Protein AF-A0A3M5NJN9-F1 (afdb_monomer_lite)

Secondary structure (DSSP, 8-state):
------------------------------------------PPPPHHHHHHHHHTTS-HHHHHHHHHHHHEEEETTEEEE-TTEEEETTEEEE-SSHHHHHHHHHHHHHHH-GGGEEETTTTEEHHHHGGGG--S-GGGGGSHHHHHHHHHHHHHHHHHT---HHHHHHHHT-

Structure (mmCIF, N/CA/C/O backbone):
data_AF-A0A3M5NJN9-F1
#
_entry.id   AF-A0A3M5NJN9-F1
#
loop_
_atom_site.group_PDB
_atom_site.id
_atom_site.type_symbol
_atom_site.label_atom_id
_atom_site.label_alt_id
_atom_site.label_comp_id
_atom_site.label_asym_id
_atom_site.label_entity_id
_atom_site.label_seq_id
_atom_site.pdbx_PDB_ins_code
_atom_site.Cartn_x
_atom_site.Cartn_y
_atom_site.Cartn_z
_atom_site.occupancy
_atom_site.B_iso_or_equiv
_atom_site.auth_seq_id
_atom_site.auth_comp_id
_atom_site.auth_asym_id
_atom_site.auth_atom_id
_atom_site.pdbx_PDB_model_num
ATOM 1 N N . MET A 1 1 ? 0.076 -75.836 4.520 1.00 39.12 1 MET A N 1
ATOM 2 C CA . MET A 1 1 ? -0.093 -77.169 3.903 1.00 39.12 1 MET A CA 1
ATOM 3 C C . MET A 1 1 ? -0.286 -76.941 2.417 1.00 39.12 1 MET A C 1
ATOM 5 O O . MET A 1 1 ? -0.938 -75.972 2.057 1.00 39.12 1 MET A O 1
ATOM 9 N N . ALA A 1 2 ? 0.425 -77.694 1.594 1.00 29.94 2 ALA A N 1
ATOM 10 C CA . ALA A 1 2 ? 0.908 -77.255 0.297 1.00 29.94 2 ALA A CA 1
ATOM 11 C C . ALA A 1 2 ? 0.324 -78.093 -0.863 1.00 29.94 2 ALA A C 1
ATOM 13 O O . ALA A 1 2 ? 0.161 -79.295 -0.680 1.00 29.94 2 ALA A O 1
ATOM 14 N N . TRP A 1 3 ? 0.142 -77.437 -2.026 1.00 26.67 3 TRP A N 1
ATOM 15 C CA . TRP A 1 3 ? 0.092 -77.962 -3.416 1.00 26.67 3 TRP A CA 1
ATOM 16 C C . TRP A 1 3 ? -1.141 -78.779 -3.891 1.00 26.67 3 TRP A C 1
ATOM 18 O O . TRP A 1 3 ? -1.841 -79.332 -3.048 1.00 26.67 3 TRP A O 1
ATOM 28 N N . PRO A 1 4 ? -1.369 -78.963 -5.224 1.00 50.34 4 PRO A N 1
ATOM 29 C CA . PRO A 1 4 ? -0.717 -78.341 -6.400 1.00 50.34 4 PRO A CA 1
ATOM 30 C C . PRO A 1 4 ? -1.642 -77.852 -7.549 1.00 50.34 4 PRO A C 1
ATOM 32 O O . PRO A 1 4 ? -2.777 -78.282 -7.729 1.00 50.34 4 PRO A O 1
ATOM 35 N N . GLU A 1 5 ? -1.031 -77.006 -8.384 1.00 44.34 5 GLU A N 1
ATOM 36 C CA . GLU A 1 5 ? -1.286 -76.742 -9.810 1.00 44.34 5 GLU A CA 1
ATOM 37 C C . GLU A 1 5 ? -1.243 -78.008 -10.691 1.00 44.34 5 GLU A C 1
ATOM 39 O O . GLU A 1 5 ? -0.413 -78.876 -10.429 1.00 44.34 5 GLU A O 1
ATOM 44 N N . LEU A 1 6 ? -2.004 -78.052 -11.801 1.00 38.09 6 LEU A N 1
ATOM 45 C CA . LEU A 1 6 ? -1.500 -78.471 -13.129 1.00 38.09 6 LEU A CA 1
ATOM 46 C C . LEU A 1 6 ? -2.581 -78.442 -14.228 1.00 38.09 6 LEU A C 1
ATOM 48 O O . LEU A 1 6 ? -3.541 -79.202 -14.20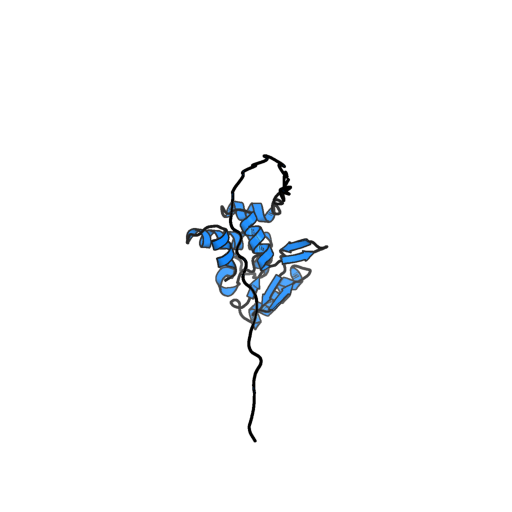7 1.00 38.09 6 LEU A O 1
ATOM 52 N N . GLY A 1 7 ? -2.290 -77.671 -15.279 1.00 34.03 7 GLY A N 1
ATOM 53 C CA . GLY A 1 7 ? -2.204 -78.239 -16.626 1.00 34.03 7 GLY A CA 1
ATOM 54 C C . GLY A 1 7 ? -3.426 -78.125 -17.536 1.00 34.03 7 GLY A C 1
ATOM 55 O O . GLY A 1 7 ? -4.264 -79.017 -17.584 1.00 34.03 7 GLY A O 1
ATOM 56 N N . TRP A 1 8 ? -3.395 -77.147 -18.443 1.00 33.28 8 TRP A N 1
ATOM 57 C CA . TRP A 1 8 ? -3.863 -77.380 -19.810 1.00 33.28 8 TRP A CA 1
ATOM 58 C C . TRP A 1 8 ? -2.858 -76.810 -20.818 1.00 33.28 8 TRP A C 1
ATOM 60 O O . TRP A 1 8 ? -2.314 -75.718 -20.653 1.00 33.28 8 TRP A O 1
ATOM 70 N N . ARG A 1 9 ? -2.561 -77.608 -21.849 1.00 35.97 9 ARG A N 1
ATOM 71 C CA . ARG A 1 9 ? -1.647 -77.308 -22.955 1.00 35.97 9 ARG A CA 1
ATOM 72 C C . ARG A 1 9 ? -2.408 -77.417 -24.285 1.00 35.97 9 ARG A C 1
ATOM 74 O O . ARG A 1 9 ? -2.978 -78.459 -24.564 1.00 35.97 9 ARG A O 1
ATOM 81 N N . VAL A 1 10 ? -2.281 -76.347 -25.081 1.00 38.16 10 VAL A N 1
ATOM 82 C CA . VAL A 1 10 ? -2.080 -76.256 -26.551 1.00 38.16 10 VAL A CA 1
ATOM 83 C C . VAL A 1 10 ? -3.176 -76.792 -27.503 1.00 38.16 10 VAL A C 1
ATOM 85 O O . VAL A 1 10 ? -3.452 -77.982 -27.543 1.00 38.16 10 VAL A O 1
ATOM 88 N N . THR A 1 11 ? -3.688 -75.942 -28.415 1.00 38.50 11 THR A N 1
ATOM 89 C CA . THR A 1 11 ? -3.360 -75.950 -29.873 1.00 38.50 11 THR A CA 1
ATOM 90 C C . THR A 1 11 ? -4.276 -75.061 -30.737 1.00 38.50 11 THR A C 1
ATOM 92 O O . THR A 1 11 ? -5.494 -75.104 -30.631 1.00 38.50 11 THR A O 1
ATOM 95 N N . GLY A 1 12 ? -3.649 -74.361 -31.697 1.00 34.50 12 GLY A N 1
ATOM 96 C CA . GLY A 1 12 ? -4.249 -73.876 -32.954 1.00 34.50 12 GLY A CA 1
ATOM 97 C C . GLY A 1 12 ? -4.647 -72.393 -32.953 1.00 34.50 12 GLY A C 1
ATOM 98 O O . GLY A 1 12 ? -5.306 -71.939 -32.037 1.00 34.50 12 GLY A O 1
ATOM 99 N N . ARG A 1 13 ? -4.332 -71.564 -33.952 1.00 39.28 13 ARG A N 1
ATOM 100 C CA . ARG A 1 13 ? -3.633 -71.761 -35.227 1.00 39.28 13 ARG A CA 1
ATOM 101 C C . ARG A 1 13 ? -3.221 -70.376 -35.757 1.00 39.28 13 ARG A C 1
ATOM 103 O O . ARG A 1 13 ? -3.891 -69.381 -35.512 1.00 39.28 13 ARG A O 1
ATOM 110 N N . CYS A 1 14 ? -2.103 -70.361 -36.469 1.00 40.28 14 CYS A N 1
ATOM 111 C CA . CYS A 1 14 ? -1.490 -69.237 -37.170 1.00 40.28 14 CYS A CA 1
ATOM 112 C C . CYS A 1 14 ? -2.259 -68.897 -38.463 1.00 40.28 14 CYS A C 1
ATOM 114 O O . CYS A 1 14 ? -2.633 -69.825 -39.177 1.00 40.28 14 CYS A O 1
ATOM 116 N N . ALA A 1 15 ? -2.404 -67.613 -38.808 1.00 42.22 15 ALA A N 1
ATOM 117 C CA . ALA A 1 15 ? -2.473 -67.161 -40.202 1.00 42.22 15 ALA A CA 1
ATOM 118 C C . ALA A 1 15 ? -2.066 -65.681 -40.307 1.00 42.22 15 ALA A C 1
ATOM 120 O O . ALA A 1 15 ? -2.767 -64.789 -39.837 1.00 42.22 15 ALA A O 1
ATOM 121 N N . ARG A 1 16 ? -0.898 -65.454 -40.915 1.00 47.44 16 ARG A N 1
ATOM 122 C CA . ARG A 1 16 ? -0.433 -64.160 -41.423 1.00 47.44 16 ARG A CA 1
ATOM 123 C C . ARG A 1 16 ? -1.071 -63.920 -42.788 1.00 47.44 16 ARG A C 1
ATOM 125 O O . ARG A 1 16 ? -1.190 -64.859 -43.570 1.00 47.44 16 ARG A O 1
ATOM 132 N N . GLY A 1 17 ? -1.381 -62.665 -43.079 1.00 37.38 17 GLY A N 1
ATOM 133 C CA . GLY A 1 17 ? -1.692 -62.182 -44.417 1.00 37.38 17 GLY A CA 1
ATOM 134 C C . GLY A 1 17 ? -1.241 -60.732 -44.537 1.00 37.38 17 GLY A C 1
ATOM 135 O O . GLY A 1 17 ? -1.975 -59.825 -44.169 1.00 37.38 17 GLY A O 1
ATOM 136 N N . GLU A 1 18 ? -0.010 -60.532 -44.997 1.00 46.59 18 GLU A N 1
ATOM 137 C CA . GLU A 1 18 ? 0.426 -59.290 -45.643 1.00 46.59 18 GLU A CA 1
ATOM 138 C C . GLU A 1 18 ? -0.032 -59.349 -47.109 1.00 46.59 18 GLU A C 1
ATOM 140 O O . GLU A 1 18 ? -0.071 -60.448 -47.647 1.00 46.59 18 GLU A O 1
ATOM 145 N N . TRP A 1 19 ? -0.424 -58.223 -47.718 1.00 43.44 19 TRP A N 1
ATOM 146 C CA . TRP A 1 19 ? 0.017 -57.721 -49.037 1.00 43.44 19 TRP A CA 1
ATOM 147 C C . TRP A 1 19 ? -0.797 -56.475 -49.448 1.00 43.44 19 TRP A C 1
ATOM 149 O O . TRP A 1 19 ? -2.022 -56.458 -49.381 1.00 43.44 19 TRP A O 1
ATOM 159 N N . ALA A 1 20 ? -0.048 -55.506 -49.982 1.00 37.41 20 ALA A N 1
ATOM 160 C CA . ALA A 1 20 ? -0.414 -54.447 -50.929 1.00 37.41 20 ALA A CA 1
ATOM 161 C C . ALA A 1 20 ? -1.031 -53.126 -50.416 1.00 37.41 20 ALA A C 1
ATOM 163 O O . ALA A 1 20 ? -2.214 -52.993 -50.120 1.00 37.41 20 ALA A O 1
ATOM 164 N N . MET A 1 21 ? -0.169 -52.104 -50.461 1.00 51.28 21 MET A N 1
ATOM 165 C CA . MET A 1 21 ? -0.487 -50.681 -50.544 1.00 51.28 21 MET A CA 1
ATOM 166 C C . MET A 1 21 ? -1.361 -50.364 -51.768 1.00 51.28 21 MET A C 1
ATOM 168 O O . MET A 1 21 ? -1.042 -50.789 -52.877 1.00 51.28 21 MET A O 1
ATOM 172 N N . ALA A 1 22 ? -2.358 -49.497 -51.593 1.00 46.94 22 ALA A N 1
ATOM 173 C CA . ALA A 1 22 ? -2.825 -48.598 -52.643 1.00 46.94 22 ALA A CA 1
ATOM 174 C C . ALA A 1 22 ? -3.264 -47.276 -52.003 1.00 46.94 22 ALA A C 1
ATOM 176 O O . ALA A 1 22 ? -4.083 -47.241 -51.087 1.00 46.94 22 ALA A O 1
ATOM 177 N N . ALA A 1 23 ? -2.643 -46.195 -52.459 1.00 50.75 23 ALA A N 1
ATOM 178 C CA . ALA A 1 23 ? -2.887 -44.840 -52.015 1.00 50.75 23 ALA A CA 1
ATOM 179 C C . ALA A 1 23 ? -4.249 -44.323 -52.497 1.00 50.75 23 ALA A C 1
ATOM 181 O O . ALA A 1 23 ? -4.607 -44.489 -53.660 1.00 50.75 23 ALA A O 1
ATOM 182 N N . SER A 1 24 ? -4.925 -43.564 -51.642 1.00 53.31 24 SER A N 1
ATOM 183 C CA . SER A 1 24 ? -5.806 -42.485 -52.084 1.00 53.31 24 SER A CA 1
ATOM 184 C C . SER A 1 24 ? -5.822 -41.400 -51.015 1.00 53.31 24 SER A C 1
ATOM 186 O O . SER A 1 24 ? -6.583 -41.441 -50.052 1.00 53.31 24 SER A O 1
ATOM 188 N N . VAL A 1 25 ? -4.919 -40.435 -51.188 1.00 55.06 25 VAL A N 1
ATOM 189 C CA . VAL A 1 25 ? -5.014 -39.114 -50.572 1.00 55.06 25 VAL A CA 1
ATOM 190 C C . VAL A 1 25 ? -6.233 -38.433 -51.191 1.00 55.06 25 VAL A C 1
ATOM 192 O O . VAL A 1 25 ? -6.183 -38.021 -52.347 1.00 55.06 25 VAL A O 1
ATOM 195 N N . THR A 1 26 ? -7.327 -38.304 -50.444 1.00 55.38 26 THR A N 1
ATOM 196 C CA . THR A 1 26 ? -8.377 -37.331 -50.766 1.00 55.38 26 THR A CA 1
ATOM 197 C C . THR A 1 26 ? -8.202 -36.119 -49.871 1.00 55.38 26 THR A C 1
ATOM 199 O O . THR A 1 26 ? -8.323 -36.186 -48.649 1.00 55.38 26 THR A O 1
ATOM 202 N N . TRP A 1 27 ? -7.854 -35.021 -50.525 1.00 55.12 27 TRP A N 1
ATOM 203 C CA . TRP A 1 27 ? -7.659 -33.703 -49.961 1.00 55.12 27 TRP A CA 1
ATOM 204 C C . TRP A 1 27 ? -8.929 -33.149 -49.301 1.00 55.12 27 TRP A C 1
ATOM 206 O O . TRP A 1 27 ? -10.026 -33.265 -49.836 1.00 55.12 27 TRP A O 1
ATOM 216 N N . ALA A 1 28 ? -8.703 -32.425 -48.205 1.00 51.44 28 ALA A N 1
ATOM 217 C CA . ALA A 1 28 ? -9.409 -31.194 -47.860 1.00 51.44 28 ALA A CA 1
ATOM 218 C C . ALA A 1 28 ? -10.908 -31.287 -47.516 1.00 51.44 28 ALA A C 1
ATOM 220 O O . ALA A 1 28 ? -11.753 -30.656 -48.142 1.00 51.44 28 ALA A O 1
ATOM 221 N N . GLY A 1 29 ? -11.215 -31.925 -46.388 1.00 46.94 29 GLY A N 1
ATOM 222 C CA . GLY A 1 29 ? -12.252 -31.407 -45.496 1.00 46.94 29 GLY A CA 1
ATOM 223 C C . GLY A 1 29 ? -11.602 -30.436 -44.517 1.00 46.94 29 GLY A C 1
ATOM 224 O O . GLY A 1 29 ? -11.229 -30.835 -43.419 1.00 46.94 29 GLY A O 1
ATOM 225 N N . LEU A 1 30 ? -11.379 -29.193 -44.948 1.00 57.00 30 LEU A N 1
ATOM 226 C CA . LEU A 1 30 ? -10.861 -28.102 -44.125 1.00 57.00 30 LEU A CA 1
ATOM 227 C C . LEU A 1 30 ? -11.873 -27.829 -42.998 1.00 57.00 30 LEU A C 1
ATOM 229 O O . LEU A 1 30 ? -12.758 -26.988 -43.133 1.00 57.00 30 LEU A O 1
ATOM 233 N N . ALA A 1 31 ? -11.781 -28.574 -41.897 1.00 57.56 31 ALA A N 1
ATOM 234 C CA . ALA A 1 31 ? -12.443 -28.221 -40.655 1.00 57.56 31 ALA A CA 1
ATOM 235 C C . ALA A 1 31 ? -11.781 -26.928 -40.171 1.00 57.56 31 ALA A C 1
ATOM 237 O O . ALA A 1 31 ? -10.767 -26.954 -39.475 1.00 57.56 31 ALA A O 1
ATOM 238 N N . LEU A 1 32 ? -12.321 -25.791 -40.617 1.00 59.31 32 LEU A N 1
ATOM 239 C CA . LEU A 1 32 ? -12.088 -24.493 -40.008 1.00 59.31 32 LEU A CA 1
ATOM 240 C C . LEU A 1 32 ? -12.489 -24.615 -38.534 1.00 59.31 32 LEU A C 1
ATOM 242 O O . LEU A 1 32 ? -13.633 -24.366 -38.158 1.00 59.31 32 LEU A O 1
ATOM 246 N N . LEU A 1 33 ? -11.535 -24.995 -37.683 1.00 59.97 33 LEU A N 1
ATOM 247 C CA . LEU A 1 33 ? -11.542 -24.579 -36.293 1.00 59.97 33 LEU A CA 1
ATOM 248 C C . LEU A 1 33 ? -11.385 -23.059 -36.315 1.00 59.97 33 LEU A C 1
ATOM 250 O O . LEU A 1 33 ? -10.283 -22.520 -36.225 1.00 59.97 33 LEU A O 1
ATOM 254 N N . CYS A 1 34 ? -12.505 -22.356 -36.455 1.00 57.66 34 CYS A N 1
ATOM 255 C CA . CYS A 1 34 ? -12.618 -20.992 -35.981 1.00 57.66 34 CYS A CA 1
ATOM 256 C C . CYS A 1 34 ? -12.461 -21.047 -34.458 1.00 57.66 34 CYS A C 1
ATOM 258 O O . CYS A 1 34 ? -13.442 -21.078 -33.719 1.00 57.66 34 CYS A O 1
ATOM 260 N N . PHE A 1 35 ? -11.216 -21.086 -33.978 1.00 62.03 35 PHE A N 1
ATOM 261 C CA . PHE A 1 35 ? -10.913 -20.589 -32.649 1.00 6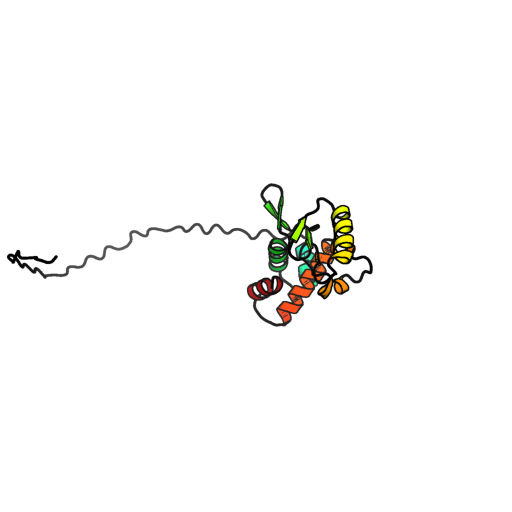2.03 35 PHE A CA 1
ATOM 262 C C . PHE A 1 35 ? -11.325 -19.122 -32.666 1.00 62.03 35 PHE A C 1
ATOM 264 O O . PHE A 1 35 ? -10.604 -18.265 -33.174 1.00 62.03 35 PHE A O 1
ATOM 271 N N . ALA A 1 36 ? -12.533 -18.842 -32.179 1.00 62.91 36 ALA A N 1
ATOM 272 C CA . ALA A 1 36 ? -12.915 -17.501 -31.802 1.00 62.91 36 ALA A CA 1
ATOM 273 C C . ALA A 1 36 ? -11.931 -17.081 -30.708 1.00 62.91 36 ALA A C 1
ATOM 275 O O . ALA A 1 36 ? -12.087 -17.434 -29.540 1.00 62.91 36 ALA A O 1
ATOM 276 N N . LEU A 1 37 ? -10.863 -16.390 -31.104 1.00 61.84 37 LEU A N 1
ATOM 277 C CA . LEU A 1 37 ? -10.015 -15.655 -30.187 1.00 61.84 37 LEU A CA 1
ATOM 278 C C . LEU A 1 37 ? -10.902 -14.549 -29.628 1.00 61.84 37 LEU A C 1
ATOM 280 O O . LEU A 1 37 ? -11.017 -13.471 -30.206 1.00 61.84 37 LEU A O 1
ATOM 284 N N . THR A 1 38 ? -11.596 -14.838 -28.532 1.00 62.47 38 THR A N 1
ATOM 285 C CA . THR A 1 38 ? -12.231 -13.806 -27.727 1.00 62.47 38 THR A CA 1
ATOM 286 C C . THR A 1 38 ? -11.096 -12.954 -27.178 1.00 62.47 38 THR A C 1
ATOM 288 O O . THR A 1 38 ? -10.466 -13.307 -26.177 1.00 62.47 38 THR A O 1
ATOM 291 N N . SER A 1 39 ? -10.775 -11.869 -27.880 1.00 59.47 39 SER A N 1
A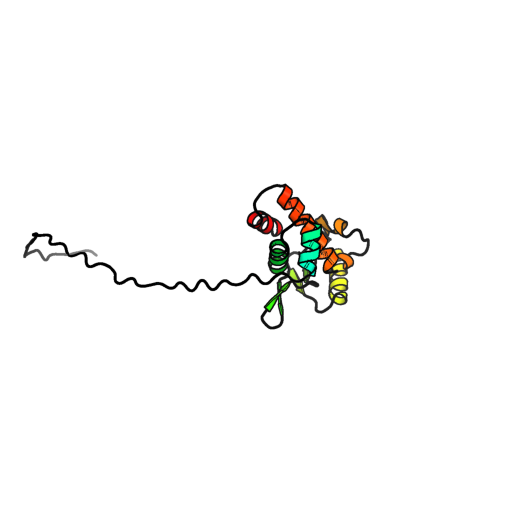TOM 292 C CA . SER A 1 39 ? -9.887 -10.839 -27.374 1.00 59.47 39 SER A CA 1
ATOM 293 C C . SER A 1 39 ? -10.576 -10.237 -26.157 1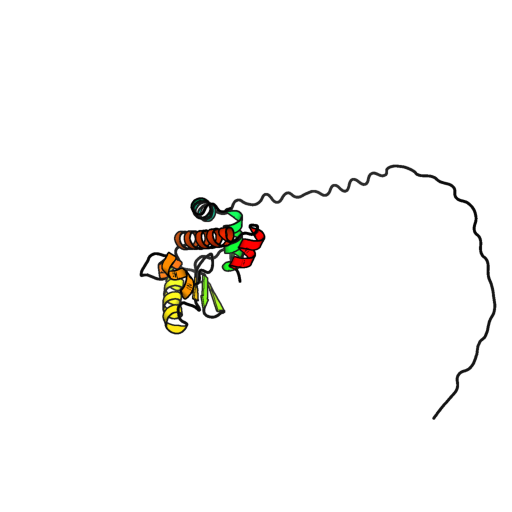.00 59.47 39 SER A C 1
ATOM 295 O O . SER A 1 39 ? -11.479 -9.411 -26.291 1.00 59.47 39 SER A O 1
ATOM 297 N N . HIS A 1 40 ? -10.191 -10.684 -24.965 1.00 58.59 40 HIS A N 1
ATOM 298 C CA . HIS A 1 40 ? -10.496 -9.937 -23.759 1.00 58.59 40 HIS A CA 1
ATOM 299 C C . HIS A 1 40 ? -9.694 -8.648 -23.889 1.00 58.59 40 HIS A C 1
ATOM 301 O O . HIS A 1 40 ? -8.474 -8.657 -23.730 1.00 58.59 40 HIS A O 1
ATOM 307 N N . ALA A 1 41 ? -10.359 -7.564 -24.290 1.00 60.78 41 ALA A N 1
ATOM 308 C CA . ALA A 1 41 ? -9.764 -6.245 -24.194 1.00 60.78 41 ALA A CA 1
ATOM 309 C C . ALA A 1 41 ? -9.355 -6.077 -22.730 1.00 60.78 41 ALA A C 1
ATOM 311 O O . ALA A 1 41 ? -10.201 -6.200 -21.843 1.00 60.78 41 ALA A O 1
ATOM 312 N N . ALA A 1 42 ? -8.057 -5.900 -22.481 1.00 64.56 42 ALA A N 1
ATOM 313 C CA . ALA A 1 42 ? -7.589 -5.591 -21.144 1.00 64.56 42 ALA A CA 1
ATOM 314 C C . ALA A 1 42 ? -8.292 -4.298 -20.727 1.00 64.56 42 ALA A C 1
ATOM 316 O O . ALA A 1 42 ? -8.120 -3.258 -21.365 1.00 64.56 42 ALA A O 1
ATOM 317 N N . GLU A 1 43 ? -9.159 -4.392 -19.723 1.00 76.69 43 GLU A N 1
ATOM 318 C CA . GLU A 1 43 ? -9.809 -3.217 -19.169 1.00 76.69 43 GLU A CA 1
ATOM 319 C C . GLU A 1 43 ? -8.708 -2.314 -18.614 1.00 76.69 43 GLU A C 1
ATOM 321 O O . GLU A 1 43 ? -7.861 -2.758 -17.833 1.00 76.69 43 GLU A O 1
ATOM 326 N N . LEU A 1 44 ? -8.67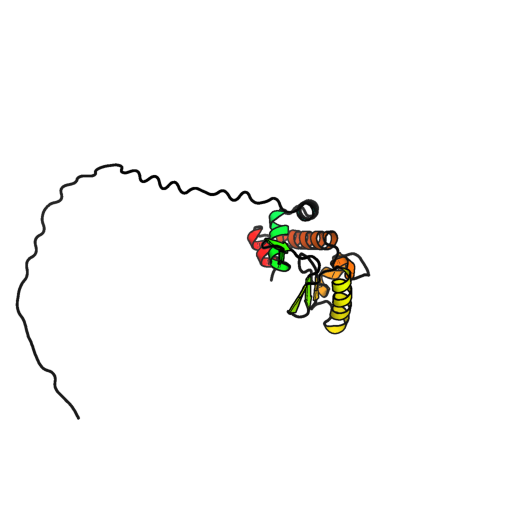7 -1.064 -19.077 1.00 88.81 44 LEU A N 1
ATOM 327 C CA . LEU A 1 44 ? -7.683 -0.105 -18.618 1.00 88.81 44 LEU A CA 1
ATOM 328 C C . LEU A 1 44 ? -7.807 0.043 -17.095 1.00 88.81 44 LEU A C 1
ATOM 330 O O . LEU A 1 44 ? -8.916 0.285 -16.606 1.00 88.81 44 LEU A O 1
ATOM 334 N N . PRO A 1 45 ? -6.700 -0.060 -16.335 1.00 95.38 45 PRO A N 1
ATOM 335 C CA . PRO A 1 45 ? -6.744 0.126 -14.893 1.00 95.38 45 PRO A CA 1
ATOM 336 C C . PRO A 1 45 ? -7.372 1.468 -14.501 1.00 95.38 45 PRO A C 1
ATOM 338 O O . PRO A 1 45 ? -7.237 2.444 -15.243 1.00 95.38 45 PRO A O 1
ATOM 341 N N . PRO A 1 46 ? -8.003 1.589 -13.320 1.00 96.19 46 PRO A N 1
ATOM 342 C CA . PRO A 1 46 ? -8.590 2.855 -12.894 1.00 96.19 46 PRO A CA 1
ATOM 343 C C . PRO A 1 46 ? -7.565 4.012 -12.878 1.00 96.19 46 PRO A C 1
ATOM 345 O O . PRO A 1 46 ? -6.385 3.775 -12.600 1.00 96.19 46 PRO A O 1
ATOM 348 N N . PRO A 1 47 ? -7.985 5.277 -13.086 1.00 97.25 47 PRO A N 1
ATOM 349 C CA . PRO A 1 47 ? -7.067 6.410 -13.274 1.00 97.25 47 PRO A CA 1
ATOM 350 C C . PRO A 1 47 ? -6.007 6.605 -12.181 1.00 97.25 47 PRO A C 1
ATOM 352 O O . PRO A 1 47 ? -4.894 7.029 -12.476 1.00 97.25 47 PRO A O 1
ATOM 355 N N . ALA A 1 48 ? -6.311 6.268 -10.923 1.00 98.00 48 ALA A N 1
ATOM 356 C CA . ALA A 1 48 ? -5.343 6.370 -9.827 1.00 98.00 48 ALA A CA 1
ATOM 357 C C . ALA A 1 48 ? -4.109 5.469 -10.037 1.00 98.00 48 ALA A C 1
ATOM 359 O O . ALA A 1 48 ? -2.992 5.881 -9.732 1.00 98.00 48 ALA A O 1
ATOM 360 N N . TYR A 1 49 ? -4.299 4.272 -10.602 1.00 98.50 49 TYR A N 1
ATOM 361 C CA . TYR A 1 49 ? -3.206 3.353 -10.929 1.00 98.50 49 TYR A CA 1
ATOM 362 C C . TYR A 1 49 ? -2.390 3.874 -12.104 1.00 98.50 49 TYR A C 1
ATOM 364 O O . TYR A 1 49 ? -1.168 3.825 -12.060 1.00 98.50 49 TYR A O 1
ATOM 372 N N . GLN A 1 50 ? -3.056 4.416 -13.127 1.00 98.44 50 GLN A N 1
ATOM 373 C CA . GLN A 1 50 ? -2.380 5.020 -14.275 1.00 98.44 50 GLN A CA 1
ATOM 374 C C . GLN A 1 50 ? -1.495 6.193 -13.841 1.00 98.44 50 GLN A C 1
ATOM 376 O O . GLN A 1 50 ? -0.339 6.266 -14.245 1.00 98.44 50 GLN A O 1
ATOM 381 N N . LEU A 1 51 ? -2.009 7.069 -12.971 1.00 98.44 51 LEU A N 1
ATOM 382 C CA . LEU A 1 51 ? -1.278 8.229 -12.463 1.00 98.44 51 LEU A CA 1
ATOM 383 C C . LEU A 1 51 ? -0.016 7.823 -11.687 1.00 98.44 51 LEU A C 1
ATOM 385 O O . LEU A 1 51 ? 1.075 8.295 -12.006 1.00 98.44 51 LEU A O 1
ATOM 389 N N . ALA A 1 52 ? -0.160 6.931 -10.703 1.00 98.69 52 ALA A N 1
ATOM 390 C CA . ALA A 1 52 ? 0.962 6.465 -9.887 1.00 98.69 52 ALA A CA 1
ATOM 391 C C . ALA A 1 52 ? 1.993 5.689 -10.725 1.00 98.69 52 ALA A C 1
ATOM 393 O O . ALA A 1 52 ? 3.200 5.899 -10.601 1.00 98.69 52 ALA A O 1
ATOM 394 N N . ALA A 1 53 ? 1.520 4.824 -11.628 1.00 98.50 53 ALA A N 1
ATOM 395 C CA . ALA A 1 53 ? 2.381 4.045 -12.508 1.00 98.50 53 ALA A CA 1
ATOM 396 C C . ALA A 1 53 ? 3.170 4.937 -13.476 1.00 98.50 53 ALA A C 1
ATOM 398 O O . ALA A 1 53 ? 4.379 4.764 -13.627 1.00 98.50 53 ALA A O 1
ATOM 399 N N . HIS A 1 54 ? 2.515 5.943 -14.062 1.00 98.50 54 HIS A N 1
ATOM 400 C CA . HIS A 1 54 ? 3.163 6.931 -14.918 1.00 98.50 54 HIS A CA 1
ATOM 401 C C . HIS A 1 54 ? 4.252 7.703 -14.163 1.00 98.50 54 HIS A C 1
ATOM 403 O O . HIS A 1 54 ? 5.370 7.829 -14.659 1.00 98.50 54 HIS A O 1
ATOM 409 N N . ALA A 1 55 ? 3.969 8.167 -12.940 1.00 98.50 55 ALA A N 1
ATOM 410 C CA . ALA A 1 55 ? 4.948 8.878 -12.115 1.00 98.50 55 ALA A CA 1
ATOM 411 C C . ALA A 1 55 ? 6.200 8.034 -11.804 1.00 98.50 55 ALA A C 1
ATOM 413 O O . ALA A 1 55 ? 7.297 8.580 -11.697 1.00 98.50 55 ALA A O 1
ATOM 414 N N . ALA A 1 56 ? 6.051 6.710 -11.700 1.00 98.31 56 ALA A N 1
ATOM 415 C CA . ALA A 1 56 ? 7.148 5.768 -11.480 1.00 98.31 56 ALA A CA 1
ATOM 416 C C . ALA A 1 56 ? 7.719 5.148 -12.773 1.00 98.31 56 ALA A C 1
ATOM 418 O O . ALA A 1 56 ? 8.608 4.303 -12.696 1.00 98.31 56 ALA A O 1
ATOM 419 N N . SER A 1 57 ? 7.231 5.548 -13.955 1.00 98.00 57 SER A N 1
ATOM 420 C CA . SER A 1 57 ? 7.614 4.968 -15.255 1.00 98.00 57 SER A CA 1
ATOM 421 C C . SER A 1 57 ? 7.445 3.438 -15.332 1.00 98.00 57 SER A C 1
ATOM 423 O O . SER A 1 57 ? 8.282 2.738 -15.905 1.00 98.00 57 SER A O 1
ATOM 425 N N . ILE A 1 58 ? 6.358 2.909 -14.760 1.00 98.06 58 ILE A N 1
ATOM 426 C CA . ILE A 1 58 ? 5.991 1.484 -14.822 1.00 98.06 58 ILE A CA 1
ATOM 427 C C . ILE A 1 58 ? 4.660 1.290 -15.574 1.00 98.06 58 ILE A C 1
ATOM 429 O O . ILE A 1 58 ? 3.859 2.224 -15.639 1.00 98.06 58 ILE A O 1
ATOM 433 N N . PRO A 1 59 ? 4.367 0.097 -16.126 1.00 97.75 59 PRO A N 1
ATOM 434 C CA . PRO A 1 59 ? 3.061 -0.183 -16.715 1.00 97.75 59 PRO A CA 1
ATOM 435 C C . PRO A 1 59 ? 1.955 -0.182 -15.654 1.00 97.75 59 PRO A C 1
ATOM 437 O O . PRO A 1 59 ? 2.098 -0.778 -14.582 1.00 97.75 59 PRO A O 1
ATOM 440 N N . SER A 1 60 ? 0.828 0.454 -15.963 1.00 98.00 60 SER A N 1
ATOM 441 C CA . SER A 1 60 ? -0.298 0.568 -15.027 1.00 98.00 60 SER A CA 1
ATOM 442 C C . SER A 1 60 ? -0.960 -0.778 -14.721 1.00 98.00 60 SER A C 1
ATOM 444 O O . SER A 1 60 ? -1.431 -1.008 -13.608 1.00 98.00 60 SER A O 1
ATOM 446 N N . GLU A 1 61 ? -0.921 -1.697 -15.681 1.00 96.44 61 GLU A N 1
ATOM 447 C CA . GLU A 1 61 ? -1.447 -3.056 -15.607 1.00 96.44 61 GLU A CA 1
ATOM 448 C C . GLU A 1 61 ? -0.671 -3.877 -14.576 1.00 96.44 61 GLU A C 1
ATOM 450 O O . GLU A 1 61 ? -1.261 -4.634 -13.806 1.00 96.44 61 GLU A O 1
ATOM 455 N N . VAL A 1 62 ? 0.649 -3.674 -14.506 1.00 97.00 62 VAL A N 1
ATOM 456 C CA . VAL A 1 62 ? 1.514 -4.319 -13.512 1.00 97.00 62 VAL A CA 1
ATOM 457 C C . VAL A 1 62 ? 1.130 -3.839 -12.118 1.00 97.00 62 VAL A C 1
ATOM 459 O O . VAL A 1 62 ? 0.814 -4.664 -11.266 1.00 97.00 62 VAL A O 1
ATOM 462 N N . LEU A 1 63 ? 1.062 -2.521 -11.900 1.00 98.38 63 LEU A N 1
ATOM 463 C CA . LEU A 1 63 ? 0.666 -1.957 -10.605 1.00 98.38 63 LEU A CA 1
ATOM 464 C C . LEU A 1 63 ? -0.733 -2.427 -10.175 1.00 98.38 63 LEU A C 1
ATOM 466 O O . LEU A 1 63 ? -0.936 -2.789 -9.017 1.00 98.38 63 LEU A O 1
ATOM 470 N N . TYR A 1 64 ? -1.692 -2.445 -11.102 1.00 97.94 64 TYR A N 1
ATOM 471 C CA . TYR A 1 64 ? -3.058 -2.873 -10.814 1.00 97.94 64 TYR A CA 1
ATOM 472 C C . TYR A 1 64 ? -3.151 -4.367 -10.492 1.00 97.94 64 TYR A C 1
ATOM 474 O O . TYR A 1 64 ? -3.815 -4.742 -9.527 1.00 97.94 64 TYR A O 1
ATOM 482 N N . SER A 1 65 ? -2.441 -5.216 -11.243 1.00 96.38 65 SER A N 1
ATOM 483 C CA . SER A 1 65 ? -2.371 -6.658 -10.973 1.00 96.38 65 SER A CA 1
ATOM 484 C C . SER A 1 65 ? -1.744 -6.969 -9.613 1.00 96.38 65 SER A C 1
ATOM 486 O O . SER A 1 65 ? -2.264 -7.814 -8.885 1.00 96.38 65 SER A O 1
ATOM 488 N N . VAL A 1 66 ? -0.696 -6.234 -9.223 1.00 98.06 66 VAL A N 1
ATOM 489 C CA . VAL A 1 66 ? -0.091 -6.342 -7.891 1.00 98.06 66 VAL A CA 1
ATOM 490 C C . VAL A 1 66 ? -1.115 -5.942 -6.834 1.00 98.06 66 VAL A C 1
ATOM 492 O O . VAL A 1 66 ? -1.406 -6.728 -5.944 1.00 98.06 66 VAL A O 1
ATOM 495 N N . ALA A 1 67 ? -1.764 -4.785 -6.963 1.00 98.31 67 ALA A N 1
ATOM 496 C CA . ALA A 1 67 ? -2.760 -4.356 -5.982 1.00 98.31 67 ALA A CA 1
ATOM 497 C C . ALA A 1 67 ? -3.950 -5.333 -5.851 1.00 98.31 67 ALA A C 1
ATOM 499 O O . ALA A 1 67 ? -4.473 -5.526 -4.751 1.00 98.31 67 ALA A O 1
ATOM 500 N N . LEU A 1 68 ? -4.368 -5.971 -6.953 1.00 97.69 68 LEU A N 1
ATOM 501 C CA . LEU A 1 68 ? -5.386 -7.028 -6.947 1.00 97.69 68 LEU A CA 1
ATOM 502 C C . LEU A 1 68 ? -4.925 -8.255 -6.157 1.00 97.69 68 LEU A C 1
ATOM 504 O O . LEU A 1 68 ? -5.710 -8.799 -5.382 1.00 97.69 68 LEU A O 1
ATOM 508 N N . GLN A 1 69 ? -3.674 -8.677 -6.335 1.00 96.75 69 GLN A N 1
ATOM 509 C CA . GLN A 1 69 ? -3.100 -9.801 -5.600 1.00 96.75 69 GLN A CA 1
ATOM 510 C C . GLN A 1 69 ? -2.930 -9.482 -4.108 1.00 96.75 69 GLN A C 1
ATOM 512 O O . GLN A 1 69 ? -3.231 -10.323 -3.261 1.00 96.75 69 GLN A O 1
ATOM 517 N N . GLU A 1 70 ? -2.487 -8.269 -3.789 1.00 97.75 70 GLU A N 1
ATOM 518 C CA . GLU A 1 70 ? -2.141 -7.865 -2.426 1.00 97.75 70 GLU A CA 1
ATOM 519 C C . GLU A 1 70 ? -3.371 -7.555 -1.562 1.00 97.75 70 GLU A C 1
ATOM 521 O O . GLU A 1 70 ? -3.461 -7.969 -0.407 1.00 97.75 70 GLU A O 1
ATOM 526 N N . SER A 1 71 ? -4.359 -6.837 -2.104 1.00 98.50 71 SER A N 1
ATOM 527 C CA . SER A 1 71 ? -5.500 -6.339 -1.320 1.00 98.50 71 SER A CA 1
ATOM 528 C C . SER A 1 71 ? -6.868 -6.650 -1.926 1.00 98.50 71 SER A C 1
ATOM 530 O O . SER A 1 71 ? -7.884 -6.136 -1.450 1.00 98.50 71 SER A O 1
ATOM 532 N N . GLY A 1 72 ? -6.925 -7.499 -2.956 1.00 97.50 72 GLY A N 1
ATOM 533 C CA . GLY A 1 72 ? -8.153 -7.841 -3.667 1.00 97.50 72 GLY A CA 1
ATOM 534 C C . GLY A 1 72 ? -9.296 -8.266 -2.742 1.00 97.50 72 GLY A C 1
ATOM 535 O O . GLY A 1 72 ? -9.121 -9.062 -1.816 1.00 97.50 72 GLY A O 1
ATOM 536 N N . ALA A 1 73 ? -10.487 -7.735 -2.997 1.00 96.56 73 ALA A N 1
ATOM 537 C CA . ALA A 1 73 ? -11.733 -8.086 -2.332 1.00 96.56 73 ALA A CA 1
ATOM 538 C C . ALA A 1 73 ? -12.877 -8.144 -3.351 1.00 96.56 73 ALA A C 1
ATOM 540 O O . ALA A 1 73 ? -12.874 -7.424 -4.349 1.00 96.56 73 ALA A O 1
ATOM 541 N N . LYS A 1 74 ? -13.875 -8.997 -3.101 1.00 95.88 74 LYS A N 1
ATOM 542 C CA . LYS A 1 74 ? -15.077 -9.047 -3.940 1.00 95.88 74 LYS A CA 1
ATOM 543 C C . LYS A 1 74 ? -16.014 -7.901 -3.568 1.00 95.88 74 LYS A C 1
ATOM 545 O O . LYS A 1 74 ? -16.539 -7.873 -2.459 1.00 95.88 74 LYS A O 1
ATOM 550 N N . LEU A 1 75 ? -16.281 -7.012 -4.517 1.00 92.62 75 LEU A N 1
ATOM 551 C CA . LEU A 1 75 ? -17.292 -5.967 -4.424 1.00 92.62 75 LEU A CA 1
ATOM 552 C C . LEU A 1 75 ? -18.295 -6.165 -5.561 1.00 92.62 75 LEU A C 1
ATOM 554 O O . LEU A 1 75 ? -17.934 -6.089 -6.729 1.00 92.62 75 LEU A O 1
ATOM 558 N N . ARG A 1 76 ? -19.560 -6.447 -5.221 1.00 93.44 76 ARG A N 1
ATOM 559 C CA . ARG A 1 76 ? -20.642 -6.672 -6.206 1.00 93.44 76 ARG A CA 1
ATOM 560 C C . ARG A 1 76 ? -20.284 -7.710 -7.287 1.00 93.44 76 ARG A C 1
ATOM 562 O O . ARG A 1 76 ? -20.629 -7.552 -8.449 1.00 93.44 76 ARG A O 1
ATOM 569 N N . GLY A 1 77 ? -19.576 -8.772 -6.896 1.00 92.81 77 GLY A N 1
ATOM 570 C CA . GLY A 1 77 ? -19.150 -9.849 -7.799 1.00 92.81 77 GLY A CA 1
ATOM 571 C C . GLY A 1 77 ? -17.834 -9.595 -8.544 1.00 92.81 77 GLY A C 1
ATOM 572 O O . GLY A 1 77 ? -17.277 -10.544 -9.087 1.00 92.81 77 GLY A O 1
ATOM 573 N N . GLN A 1 78 ? -17.291 -8.376 -8.505 1.00 93.12 78 GLN A N 1
ATOM 574 C CA . GLN A 1 78 ? -16.015 -8.024 -9.127 1.00 93.12 78 GLN A CA 1
ATOM 575 C C . GLN A 1 78 ? -14.877 -8.061 -8.104 1.00 93.12 78 GLN A C 1
ATOM 577 O O . GLN A 1 78 ? -15.038 -7.602 -6.972 1.00 93.12 78 GLN A O 1
ATOM 582 N N . LEU A 1 79 ? -13.721 -8.605 -8.487 1.00 95.62 79 LEU A N 1
ATOM 583 C CA . LEU A 1 79 ? -12.504 -8.508 -7.683 1.00 95.62 79 LEU A CA 1
ATOM 584 C C . LEU A 1 79 ? -11.881 -7.124 -7.892 1.00 95.62 79 LEU A C 1
ATOM 586 O O . LEU A 1 79 ? -11.536 -6.772 -9.015 1.00 95.62 79 LEU A O 1
ATOM 590 N N . VAL A 1 80 ? -11.738 -6.353 -6.816 1.00 96.69 80 VAL A N 1
ATOM 591 C CA . VAL A 1 80 ? -11.127 -5.018 -6.835 1.00 96.69 80 VAL A CA 1
ATOM 592 C C . VAL A 1 80 ? -10.144 -4.868 -5.673 1.00 96.69 80 VAL A C 1
ATOM 594 O O . VAL A 1 80 ? -10.392 -5.437 -4.608 1.00 96.69 80 VAL A O 1
ATOM 597 N N . PRO A 1 81 ? -9.044 -4.111 -5.817 1.00 98.12 81 PRO A N 1
ATOM 598 C CA . PRO A 1 81 ? -8.153 -3.828 -4.693 1.00 98.12 81 PRO A CA 1
ATOM 599 C C . PRO A 1 81 ? -8.875 -3.025 -3.601 1.00 98.12 81 PRO A C 1
ATOM 601 O O . PRO A 1 81 ? -9.592 -2.067 -3.906 1.00 98.12 81 PRO A O 1
ATOM 604 N N . TRP A 1 82 ? -8.694 -3.394 -2.330 1.00 98.56 82 TRP A N 1
ATOM 605 C CA . TRP A 1 82 ? -9.379 -2.754 -1.206 1.00 98.56 82 TRP A CA 1
ATOM 606 C C . TRP A 1 82 ? -8.417 -1.874 -0.390 1.00 98.56 82 TRP A C 1
ATOM 608 O O . TRP A 1 82 ? -7.512 -2.398 0.265 1.00 98.56 82 TRP A O 1
ATOM 618 N N . PRO A 1 83 ? -8.592 -0.538 -0.371 1.00 98.38 83 PRO A N 1
ATOM 619 C CA . PRO A 1 83 ? -7.579 0.384 0.154 1.00 98.38 83 PRO A CA 1
ATOM 620 C C . PRO A 1 83 ? -7.435 0.375 1.674 1.00 98.38 83 PRO A C 1
ATOM 622 O O . PRO A 1 83 ? -6.423 0.826 2.204 1.00 98.38 83 PRO A O 1
ATOM 625 N N . TRP A 1 84 ? -8.438 -0.129 2.385 1.00 98.75 84 TRP A N 1
ATOM 626 C CA . TRP A 1 84 ? -8.460 -0.188 3.844 1.00 98.75 84 TRP A CA 1
ATOM 627 C C . TRP A 1 84 ? -8.254 -1.625 4.312 1.00 98.75 84 TRP A C 1
ATOM 629 O O . TRP A 1 84 ? -9.054 -2.177 5.066 1.00 98.75 84 TRP A O 1
ATOM 639 N N . THR A 1 85 ? -7.190 -2.234 3.790 1.00 98.81 85 THR A N 1
ATOM 640 C CA . THR A 1 85 ? -6.735 -3.587 4.123 1.00 98.81 85 THR A CA 1
ATOM 641 C C . THR A 1 85 ? -5.486 -3.500 4.988 1.00 98.81 85 THR A C 1
ATOM 643 O O . THR A 1 85 ? -4.571 -2.740 4.670 1.00 98.81 85 THR A O 1
ATOM 646 N N . LEU A 1 86 ? -5.439 -4.285 6.060 1.00 98.88 86 LEU A N 1
ATOM 647 C CA . LEU A 1 86 ? -4.257 -4.477 6.893 1.00 98.88 86 LEU A CA 1
ATOM 648 C C . LEU A 1 86 ? -3.893 -5.957 6.906 1.00 98.88 86 LEU A C 1
ATOM 650 O O . LEU A 1 86 ? -4.779 -6.794 7.059 1.00 98.88 86 LEU A O 1
ATOM 654 N N . ASN A 1 87 ? -2.608 -6.273 6.843 1.00 98.62 87 ASN A N 1
ATOM 655 C CA . ASN A 1 87 ? -2.098 -7.553 7.313 1.00 98.62 87 ASN A CA 1
ATOM 656 C C . ASN A 1 87 ? -1.375 -7.307 8.636 1.00 98.62 87 ASN A C 1
ATOM 658 O O . ASN A 1 87 ? -0.481 -6.469 8.702 1.00 98.62 87 ASN A O 1
ATOM 662 N N . VAL A 1 88 ? -1.782 -7.998 9.698 1.00 98.69 88 VAL A N 1
ATOM 663 C CA . VAL A 1 88 ? -1.140 -7.921 11.010 1.00 98.69 88 VAL A CA 1
ATOM 664 C C . VAL A 1 88 ? -0.648 -9.310 11.366 1.00 98.69 88 VAL A C 1
ATOM 666 O O . VAL A 1 88 ? -1.439 -10.206 11.658 1.00 98.69 88 VAL A O 1
ATOM 669 N N . ALA A 1 89 ? 0.670 -9.489 11.355 1.00 97.56 89 ALA A N 1
ATOM 670 C CA . ALA A 1 89 ? 1.330 -10.735 11.721 1.00 97.56 89 ALA A CA 1
ATOM 671 C C . ALA A 1 89 ? 0.856 -11.968 10.919 1.00 97.56 89 ALA A C 1
ATOM 673 O O . ALA A 1 89 ? 0.851 -13.076 11.453 1.00 97.56 89 ALA A O 1
ATOM 674 N N . GLY A 1 90 ? 0.486 -11.784 9.649 1.00 97.12 90 GLY A N 1
ATOM 675 C CA . GLY A 1 90 ? -0.030 -12.828 8.759 1.00 97.12 90 GLY A CA 1
ATOM 676 C C . GLY A 1 90 ? -1.559 -12.891 8.695 1.00 97.12 90 GLY A C 1
ATOM 677 O O . GLY A 1 90 ? -2.100 -13.576 7.829 1.00 97.12 90 GLY A O 1
ATOM 678 N N . ALA A 1 91 ? -2.271 -12.180 9.575 1.00 98.31 91 ALA A N 1
ATOM 679 C CA . ALA A 1 91 ? -3.728 -12.128 9.578 1.00 98.31 91 ALA A CA 1
ATOM 680 C C . ALA A 1 91 ? -4.239 -10.907 8.800 1.00 98.31 91 ALA A C 1
ATOM 682 O O . ALA A 1 91 ? -3.915 -9.767 9.133 1.00 98.31 91 ALA A O 1
ATOM 683 N N . GLY A 1 92 ? -5.061 -11.146 7.777 1.00 98.00 92 GLY A N 1
ATOM 684 C CA . GLY A 1 92 ? -5.664 -10.097 6.956 1.00 98.00 92 GLY A CA 1
ATOM 685 C C . GLY A 1 92 ? -6.961 -9.541 7.549 1.00 98.00 92 GLY A C 1
ATOM 686 O O . GLY A 1 92 ? -7.866 -10.294 7.905 1.00 98.00 92 GLY A O 1
ATOM 687 N N . TYR A 1 93 ? -7.086 -8.218 7.566 1.00 98.56 93 TYR A N 1
ATOM 688 C CA . TYR A 1 93 ? -8.254 -7.467 8.020 1.00 98.56 93 TYR A CA 1
ATOM 689 C C . TYR A 1 93 ? -8.668 -6.465 6.947 1.00 98.56 93 TYR A C 1
ATOM 691 O O . TYR A 1 93 ? -7.825 -5.814 6.332 1.00 98.56 93 TYR A O 1
ATOM 699 N N . ARG A 1 94 ? -9.974 -6.312 6.728 1.00 98.44 94 ARG A N 1
ATOM 700 C CA . ARG A 1 94 ? -10.532 -5.331 5.790 1.00 98.44 94 ARG A CA 1
ATOM 701 C C . ARG A 1 94 ? -11.575 -4.492 6.505 1.00 98.44 94 ARG A C 1
ATOM 703 O O . ARG A 1 94 ? -12.445 -5.035 7.180 1.00 98.44 94 ARG A O 1
ATOM 710 N N . PHE A 1 95 ? -11.491 -3.183 6.326 1.00 98.56 95 PHE A N 1
ATOM 711 C CA . PHE A 1 95 ? -12.349 -2.221 7.007 1.00 98.56 95 PHE A CA 1
ATOM 712 C C . PHE A 1 95 ? -13.228 -1.479 6.010 1.00 98.56 95 PHE A C 1
ATOM 714 O O . PHE A 1 95 ? -12.817 -1.217 4.880 1.00 98.56 95 PHE A O 1
ATOM 721 N N . ALA A 1 96 ? -14.438 -1.122 6.436 1.00 97.56 96 ALA A N 1
ATOM 722 C CA . ALA A 1 96 ? -15.386 -0.390 5.604 1.00 97.56 96 ALA A CA 1
ATOM 723 C C . ALA A 1 96 ? -15.010 1.086 5.432 1.00 97.56 96 ALA A C 1
ATOM 725 O O . ALA A 1 96 ? -15.464 1.713 4.481 1.00 97.56 96 ALA A O 1
ATOM 726 N N . THR A 1 97 ? -14.205 1.644 6.342 1.00 98.50 97 THR A N 1
ATOM 727 C CA . THR A 1 97 ? -13.807 3.051 6.312 1.00 98.50 97 THR A CA 1
ATOM 728 C C . THR A 1 97 ? -12.317 3.219 6.589 1.00 98.50 97 THR A C 1
ATOM 730 O O . THR A 1 97 ? -11.680 2.410 7.271 1.00 98.50 97 THR A O 1
ATOM 733 N N . ARG A 1 98 ? -11.760 4.338 6.110 1.00 98.62 98 ARG A N 1
ATOM 734 C CA . ARG A 1 98 ? -10.389 4.747 6.441 1.00 98.62 98 ARG A CA 1
ATOM 735 C C . ARG A 1 98 ? -10.194 4.960 7.943 1.00 98.62 98 ARG A C 1
ATOM 737 O O . ARG A 1 98 ? -9.106 4.700 8.447 1.00 98.62 98 ARG A O 1
ATOM 744 N N . ALA A 1 99 ? -11.211 5.474 8.636 1.00 98.75 99 ALA A N 1
ATOM 745 C CA . ALA A 1 99 ? -11.130 5.788 10.059 1.00 98.75 99 ALA A CA 1
ATOM 746 C C . ALA A 1 99 ? -10.972 4.514 10.900 1.00 98.75 99 ALA A C 1
ATOM 748 O O . ALA A 1 99 ? -10.076 4.446 11.741 1.00 98.75 99 ALA A O 1
ATOM 749 N N . ASP A 1 100 ? -11.758 3.477 10.603 1.00 98.81 100 ASP A N 1
ATOM 750 C CA . ASP A 1 100 ? -11.667 2.189 11.299 1.00 98.81 100 ASP A CA 1
ATOM 751 C C . ASP A 1 100 ? -10.318 1.511 11.034 1.00 98.81 100 ASP A C 1
ATOM 753 O O . ASP A 1 100 ? -9.652 1.062 11.968 1.00 98.81 100 ASP A O 1
ATOM 757 N N . ALA A 1 101 ? -9.860 1.520 9.776 1.00 98.88 101 ALA A N 1
ATOM 758 C CA . ALA A 1 101 ? -8.537 1.006 9.430 1.00 98.88 101 ALA A CA 1
ATOM 759 C C . ALA A 1 101 ? -7.410 1.782 10.115 1.00 98.88 101 ALA A C 1
ATOM 761 O O . ALA A 1 101 ? -6.429 1.180 10.532 1.00 98.88 101 ALA A O 1
ATOM 762 N N . CYS A 1 102 ? -7.532 3.104 10.249 1.00 98.88 102 CYS A N 1
ATOM 763 C CA . CYS A 1 102 ? -6.540 3.922 10.942 1.00 98.88 102 CYS A CA 1
ATOM 764 C C . CYS A 1 102 ? -6.470 3.557 12.429 1.00 98.88 102 CYS A C 1
ATOM 766 O O . CYS A 1 102 ? -5.380 3.326 12.946 1.00 98.88 102 CYS A O 1
ATOM 768 N N . THR A 1 103 ? -7.618 3.416 13.096 1.00 98.81 103 THR A N 1
ATOM 769 C CA . THR A 1 103 ? -7.673 2.964 14.493 1.00 98.81 103 THR A CA 1
ATOM 770 C C . THR A 1 103 ? -7.007 1.596 14.656 1.00 98.81 103 THR A C 1
ATOM 772 O O . THR A 1 103 ? -6.123 1.434 15.498 1.00 98.81 103 THR A O 1
ATOM 775 N N . ALA A 1 104 ? -7.363 0.627 13.809 1.00 98.81 104 ALA A N 1
ATOM 776 C CA . ALA A 1 104 ? -6.772 -0.708 13.841 1.00 98.81 104 ALA A CA 1
ATOM 777 C C . ALA A 1 104 ? -5.267 -0.699 13.528 1.00 98.81 104 ALA A C 1
ATOM 779 O O . ALA A 1 104 ? -4.505 -1.413 14.176 1.00 98.81 104 ALA A O 1
ATOM 780 N N . LEU A 1 105 ? -4.824 0.138 12.585 1.00 98.88 105 LEU A N 1
ATOM 781 C CA . LEU A 1 105 ? -3.417 0.301 12.230 1.00 98.88 105 LEU A CA 1
ATOM 782 C C . LEU A 1 105 ? -2.601 0.796 13.425 1.00 98.88 105 LEU A C 1
ATOM 784 O O . LEU A 1 105 ? -1.556 0.227 13.724 1.00 98.88 105 LEU A O 1
ATOM 788 N N . LEU A 1 106 ? -3.072 1.826 14.130 1.00 98.81 106 LEU A N 1
ATOM 789 C CA . LEU A 1 106 ? -2.365 2.362 15.296 1.00 98.81 106 LEU A CA 1
ATOM 790 C C . LEU A 1 106 ? -2.223 1.309 16.404 1.00 98.81 106 LEU A C 1
ATOM 792 O O . LEU A 1 106 ? -1.142 1.164 16.976 1.00 98.81 106 LEU A O 1
ATOM 796 N N . ILE A 1 107 ? -3.279 0.528 16.652 1.00 98.75 107 ILE A N 1
ATOM 797 C CA . ILE A 1 107 ? -3.249 -0.591 17.605 1.00 98.75 107 ILE A CA 1
ATOM 798 C C . ILE A 1 107 ? -2.248 -1.661 17.149 1.00 98.75 107 ILE A C 1
ATOM 800 O O . ILE A 1 107 ? -1.398 -2.087 17.931 1.00 98.75 107 ILE A O 1
ATOM 804 N N . ALA A 1 108 ? -2.303 -2.066 15.879 1.00 98.75 108 ALA A N 1
ATOM 805 C CA . ALA A 1 108 ? -1.429 -3.090 15.317 1.00 98.75 108 ALA A CA 1
ATOM 806 C C . ALA A 1 108 ? 0.052 -2.691 15.381 1.00 98.75 108 ALA A C 1
ATOM 808 O O . ALA A 1 108 ? 0.894 -3.505 15.760 1.00 98.75 108 ALA A O 1
ATOM 809 N N . LEU A 1 109 ? 0.376 -1.434 15.069 1.00 98.62 109 LEU A N 1
ATOM 810 C CA . LEU A 1 109 ? 1.742 -0.914 15.156 1.00 98.62 109 LEU A CA 1
ATOM 811 C C . LEU A 1 109 ? 2.272 -0.946 16.592 1.00 98.62 109 LEU A C 1
ATOM 813 O O . LEU A 1 109 ? 3.430 -1.305 16.794 1.00 98.62 109 LEU A O 1
ATOM 817 N N . ALA A 1 110 ? 1.432 -0.615 17.575 1.00 98.56 110 ALA A N 1
ATOM 818 C CA . ALA A 1 110 ? 1.808 -0.642 18.984 1.00 98.56 110 ALA A CA 1
ATOM 819 C C . ALA A 1 110 ? 1.985 -2.071 19.526 1.00 98.56 110 ALA A C 1
ATOM 821 O O . ALA A 1 110 ? 2.888 -2.316 20.321 1.00 98.56 110 ALA A O 1
ATOM 822 N N . GLN A 1 111 ? 1.135 -3.014 19.107 1.00 98.38 111 GLN A N 1
ATOM 823 C CA . GLN A 1 111 ? 1.099 -4.368 19.674 1.00 98.38 111 GLN A CA 1
ATOM 824 C C . GLN A 1 111 ? 2.001 -5.369 18.944 1.00 98.38 111 GLN A C 1
ATOM 826 O O . GLN A 1 111 ? 2.694 -6.156 19.583 1.00 98.38 111 GLN A O 1
ATOM 831 N N . ALA A 1 112 ? 1.990 -5.365 17.610 1.00 98.31 112 ALA A N 1
ATOM 832 C CA . ALA A 1 112 ? 2.746 -6.315 16.791 1.00 98.31 112 ALA A CA 1
ATOM 833 C C . ALA A 1 112 ? 4.098 -5.754 16.322 1.00 98.31 112 ALA A C 1
ATOM 835 O O . ALA A 1 112 ? 5.002 -6.519 15.977 1.00 98.31 112 ALA A O 1
ATOM 836 N N . GLY A 1 113 ? 4.243 -4.427 16.312 1.00 98.50 113 GLY A N 1
ATOM 837 C CA . GLY A 1 113 ? 5.406 -3.732 15.777 1.00 98.50 113 GLY A CA 1
ATOM 838 C C . GLY A 1 113 ? 5.346 -3.546 14.253 1.00 98.50 113 GLY A C 1
ATOM 839 O O . GLY A 1 113 ? 4.753 -4.351 13.532 1.00 98.50 113 GLY A O 1
ATOM 840 N N . PRO A 1 114 ? 6.005 -2.503 13.715 1.00 98.12 114 PRO A N 1
ATOM 841 C CA . PRO A 1 114 ? 5.811 -2.061 12.332 1.00 98.12 114 PRO A CA 1
ATOM 842 C C . PRO A 1 114 ? 6.272 -3.076 11.280 1.00 98.12 114 PRO A C 1
ATOM 844 O O . PRO A 1 114 ? 5.696 -3.142 10.202 1.00 98.12 114 PRO A O 1
ATOM 847 N N . LYS A 1 115 ? 7.268 -3.917 11.587 1.00 98.25 115 LYS A N 1
ATOM 848 C CA . LYS A 1 115 ? 7.752 -4.961 10.663 1.00 98.25 115 LYS A CA 1
ATOM 849 C C . LYS A 1 115 ? 6.746 -6.088 10.426 1.00 98.25 115 LYS A C 1
ATOM 851 O O . LYS A 1 115 ? 6.936 -6.873 9.506 1.00 98.25 115 LYS A O 1
ATOM 856 N N . ARG A 1 116 ? 5.706 -6.185 11.255 1.00 98.44 116 ARG A N 1
ATOM 857 C CA . ARG A 1 116 ? 4.654 -7.205 11.157 1.00 98.44 116 ARG A CA 1
ATOM 858 C C . ARG A 1 116 ? 3.338 -6.631 10.638 1.00 98.44 116 ARG A C 1
ATOM 860 O O . ARG A 1 116 ? 2.310 -7.279 10.811 1.00 98.44 116 ARG A O 1
ATOM 867 N N . VAL A 1 117 ? 3.356 -5.417 10.090 1.00 98.81 117 VAL A N 1
ATOM 868 C CA . VAL A 1 117 ? 2.154 -4.723 9.633 1.00 98.81 117 VAL A CA 1
ATOM 869 C C . VAL A 1 117 ? 2.336 -4.266 8.194 1.00 98.81 117 VAL A C 1
ATOM 871 O O . VAL A 1 117 ? 3.202 -3.435 7.919 1.00 98.81 117 VAL A O 1
ATOM 874 N N . ASP A 1 118 ? 1.474 -4.762 7.314 1.00 98.75 118 ASP A N 1
ATOM 875 C CA . ASP A 1 118 ? 1.381 -4.344 5.916 1.00 98.75 118 ASP A CA 1
ATOM 876 C C . ASP A 1 118 ? 0.075 -3.581 5.687 1.00 98.75 118 ASP A C 1
ATOM 878 O O . ASP A 1 118 ? -0.962 -3.909 6.275 1.00 98.75 118 ASP A O 1
ATOM 882 N N . VAL A 1 119 ? 0.120 -2.529 4.863 1.00 98.81 119 VAL A N 1
ATOM 883 C CA . VAL A 1 119 ? -0.984 -1.565 4.765 1.00 98.81 119 VAL A CA 1
ATOM 884 C C . VAL A 1 119 ? -1.387 -1.265 3.328 1.00 98.81 119 VAL A C 1
ATOM 886 O O . VAL A 1 119 ? -0.559 -0.958 2.468 1.00 98.81 119 VAL A O 1
ATOM 889 N N . GLY A 1 120 ? -2.699 -1.235 3.109 1.00 98.69 120 GLY A N 1
ATOM 890 C CA . GLY A 1 120 ? -3.334 -0.609 1.959 1.00 98.69 120 GLY A CA 1
ATOM 891 C C . GLY A 1 120 ? -3.281 -1.430 0.676 1.00 98.69 120 GLY A C 1
ATOM 892 O O . GLY A 1 120 ? -3.151 -2.652 0.703 1.00 98.69 120 GLY A O 1
ATOM 893 N N . LEU A 1 121 ? -3.431 -0.737 -0.452 1.00 98.75 121 LEU A N 1
ATOM 894 C CA . LEU A 1 121 ? -3.625 -1.330 -1.776 1.00 98.75 121 LEU A CA 1
ATOM 895 C C . LEU A 1 121 ? -2.491 -2.268 -2.195 1.00 98.75 121 LEU A C 1
ATOM 897 O O . LEU A 1 121 ? -2.765 -3.357 -2.691 1.00 98.75 121 LEU A O 1
ATOM 901 N N . GLY A 1 122 ? -1.244 -1.854 -1.980 1.00 98.44 122 GLY A N 1
ATOM 902 C CA . GLY A 1 122 ? -0.058 -2.652 -2.283 1.00 98.44 122 GLY A CA 1
ATOM 903 C C . GLY A 1 122 ? 0.522 -3.396 -1.085 1.00 98.44 122 GLY A C 1
ATOM 904 O O . GLY A 1 122 ? 1.666 -3.816 -1.175 1.00 98.44 122 GLY A O 1
ATOM 905 N N . GLN A 1 123 ? -0.203 -3.492 0.041 1.00 98.56 123 GLN A N 1
ATOM 906 C CA . GLN A 1 123 ? 0.276 -4.133 1.278 1.00 98.56 123 GLN A CA 1
ATOM 907 C C . GLN A 1 123 ? 1.715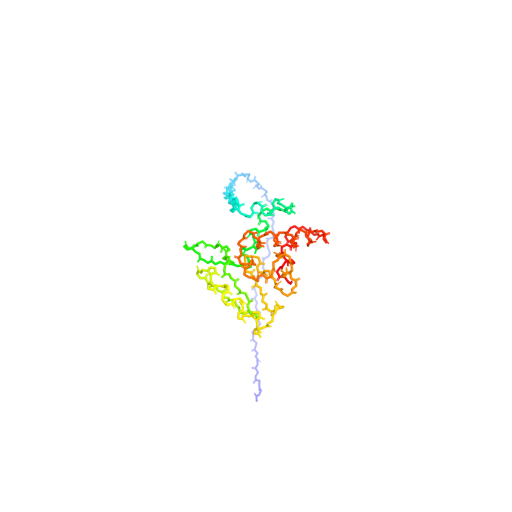 -3.708 1.638 1.00 98.56 123 GLN A C 1
ATOM 909 O O . GLN A 1 123 ? 2.630 -4.510 1.789 1.00 98.56 123 GLN A O 1
ATOM 914 N N . VAL A 1 124 ? 1.932 -2.396 1.756 1.00 98.56 124 VAL A N 1
ATOM 915 C CA . VAL A 1 124 ? 3.260 -1.839 2.039 1.00 98.56 124 VAL A CA 1
ATOM 916 C C . VAL A 1 124 ? 3.631 -2.113 3.497 1.00 98.56 124 VAL A C 1
ATOM 918 O O . VAL A 1 124 ? 2.949 -1.631 4.404 1.00 98.56 124 VAL A O 1
ATOM 921 N N . ASN A 1 125 ? 4.734 -2.831 3.729 1.00 98.44 125 ASN A N 1
ATOM 922 C CA . ASN A 1 125 ? 5.225 -3.098 5.082 1.00 98.44 125 ASN A CA 1
ATOM 923 C C . ASN A 1 125 ? 5.690 -1.820 5.795 1.00 98.44 125 ASN A C 1
ATOM 925 O O . ASN A 1 125 ? 6.591 -1.114 5.325 1.00 98.44 125 ASN A O 1
ATOM 929 N N . MET A 1 126 ? 5.133 -1.549 6.973 1.00 98.44 126 MET A N 1
ATOM 930 C CA . MET A 1 126 ? 5.377 -0.308 7.711 1.00 98.44 126 MET A CA 1
ATOM 931 C C . MET A 1 126 ? 6.765 -0.239 8.348 1.00 98.44 126 MET A C 1
ATOM 933 O O . MET A 1 126 ? 7.293 0.855 8.540 1.00 98.44 126 MET A O 1
ATOM 937 N N . GLY A 1 127 ? 7.383 -1.380 8.655 1.00 97.94 127 GLY A N 1
ATOM 938 C CA . GLY A 1 127 ? 8.716 -1.442 9.254 1.00 97.94 127 GLY A CA 1
ATOM 939 C C . GLY A 1 127 ? 9.841 -1.219 8.253 1.00 97.94 127 GLY A C 1
ATOM 940 O O . GLY A 1 127 ? 10.856 -0.623 8.607 1.00 97.94 127 GLY A O 1
ATOM 941 N N . TRP A 1 128 ? 9.661 -1.672 7.013 1.00 97.62 128 TRP A N 1
ATOM 942 C CA . TRP A 1 128 ? 10.666 -1.527 5.957 1.00 97.62 128 TRP A CA 1
ATOM 943 C C . TRP A 1 128 ? 10.443 -0.275 5.113 1.00 97.62 128 TRP A C 1
ATOM 945 O O . TRP A 1 128 ? 11.385 0.459 4.829 1.00 97.62 128 TRP A O 1
ATOM 955 N N . ASN A 1 129 ? 9.191 0.008 4.755 1.00 98.00 129 ASN A N 1
ATOM 956 C CA . ASN A 1 129 ? 8.846 1.022 3.760 1.00 98.00 129 ASN A CA 1
ATOM 957 C C . ASN A 1 129 ? 8.021 2.189 4.323 1.00 98.00 129 ASN A C 1
ATOM 959 O O . ASN A 1 129 ? 7.769 3.150 3.600 1.00 98.00 129 ASN A O 1
ATOM 963 N N . GLY A 1 130 ? 7.654 2.176 5.611 1.00 97.50 130 GLY A N 1
ATOM 964 C CA . GLY A 1 130 ? 6.825 3.226 6.222 1.00 97.50 130 GLY A CA 1
ATOM 965 C C . GLY A 1 130 ? 7.409 4.644 6.108 1.00 97.50 130 GLY A C 1
ATOM 966 O O . GLY A 1 130 ? 6.671 5.618 5.978 1.00 97.50 130 GLY A O 1
ATOM 967 N N . HIS A 1 131 ? 8.737 4.773 6.064 1.00 97.56 131 HIS A N 1
ATOM 968 C CA . HIS A 1 131 ? 9.423 6.058 5.899 1.00 97.56 131 HIS A CA 1
ATOM 969 C C . HIS A 1 131 ? 9.122 6.744 4.549 1.00 97.56 131 HIS A C 1
ATOM 971 O O . HIS A 1 131 ? 9.185 7.971 4.450 1.00 97.56 131 HIS A O 1
ATOM 977 N N . ARG A 1 132 ? 8.740 5.978 3.516 1.00 98.00 132 ARG A N 1
ATOM 978 C CA . ARG A 1 132 ? 8.449 6.491 2.165 1.00 98.00 132 ARG A CA 1
ATOM 979 C C . ARG A 1 132 ? 7.212 7.388 2.120 1.00 98.00 132 ARG A C 1
ATOM 981 O O . ARG A 1 132 ? 7.104 8.230 1.234 1.00 98.00 132 ARG A O 1
ATOM 988 N N . PHE A 1 133 ? 6.321 7.278 3.108 1.00 97.69 133 PHE A N 1
ATOM 989 C CA . PHE A 1 133 ? 5.131 8.125 3.222 1.00 97.69 133 PHE A CA 1
ATOM 990 C C . PHE A 1 133 ? 5.432 9.567 3.663 1.00 97.69 133 PHE A C 1
ATOM 992 O O . PHE A 1 133 ? 4.525 10.399 3.618 1.00 97.69 133 PHE A O 1
ATOM 999 N N . LYS A 1 134 ? 6.678 9.880 4.067 1.00 94.31 134 LYS A N 1
ATOM 1000 C CA . LYS A 1 134 ? 7.140 11.232 4.451 1.00 94.31 134 LYS A CA 1
ATOM 1001 C C . LYS A 1 134 ? 6.201 11.934 5.445 1.00 94.31 134 LYS A C 1
ATOM 1003 O O . LYS A 1 134 ? 5.945 13.130 5.339 1.00 94.31 134 LYS A O 1
ATOM 1008 N N . SER A 1 135 ? 5.664 11.173 6.395 1.00 91.75 135 SER A N 1
ATOM 1009 C CA . SER A 1 135 ? 4.679 11.640 7.368 1.00 91.75 135 SER A CA 1
ATOM 1010 C C . SER A 1 135 ? 4.923 10.994 8.721 1.00 91.75 135 SER A C 1
ATOM 1012 O O . SER A 1 135 ? 5.258 9.813 8.798 1.00 91.75 135 SER A O 1
ATOM 1014 N N . SER A 1 136 ? 4.728 11.765 9.790 1.00 92.12 136 SER A N 1
ATOM 1015 C CA . SER A 1 136 ? 4.720 11.247 11.160 1.00 92.12 136 SER A CA 1
ATOM 1016 C C . SER A 1 136 ? 3.415 10.526 11.506 1.00 92.12 136 SER A C 1
ATOM 1018 O O . SER A 1 136 ? 3.369 9.825 12.513 1.00 92.12 136 SER A O 1
ATOM 1020 N N . ASN A 1 137 ? 2.362 10.674 10.692 1.00 97.06 137 ASN A N 1
ATOM 1021 C CA . ASN A 1 137 ? 1.087 9.994 10.882 1.00 97.06 137 ASN A CA 1
ATOM 1022 C C . ASN A 1 137 ? 1.043 8.688 10.064 1.00 97.06 137 ASN A C 1
ATOM 1024 O O . ASN A 1 137 ? 0.904 8.750 8.838 1.00 97.06 137 ASN A O 1
ATOM 1028 N N . PRO A 1 138 ? 1.063 7.501 10.703 1.00 97.69 138 PRO A N 1
ATOM 1029 C CA . PRO A 1 138 ? 1.022 6.226 9.988 1.00 97.69 138 PRO A CA 1
ATOM 1030 C C . PRO A 1 138 ? -0.220 6.053 9.111 1.00 97.69 138 PRO A C 1
ATOM 1032 O O . PRO A 1 138 ? -0.153 5.375 8.090 1.00 97.69 138 PRO A O 1
ATOM 1035 N N . CYS A 1 139 ? -1.343 6.697 9.444 1.00 98.50 139 CYS A N 1
ATOM 1036 C CA . CYS A 1 139 ? -2.589 6.592 8.683 1.00 98.50 139 CYS A CA 1
ATOM 1037 C C . CYS A 1 139 ? -2.549 7.279 7.307 1.00 98.50 139 CYS A C 1
ATOM 1039 O O . CYS A 1 139 ? -3.514 7.185 6.540 1.00 98.50 139 CYS A O 1
ATOM 1041 N N . ASP A 1 140 ? -1.455 7.961 6.959 1.00 98.12 140 ASP A N 1
ATOM 1042 C CA . ASP A 1 140 ? -1.196 8.381 5.581 1.00 98.12 140 ASP A CA 1
ATOM 1043 C C . ASP A 1 140 ? -0.921 7.200 4.644 1.00 98.12 140 ASP A C 1
ATOM 1045 O O . ASP A 1 140 ? -1.227 7.296 3.457 1.00 98.12 140 ASP A O 1
ATOM 1049 N N . SER A 1 141 ? -0.449 6.066 5.171 1.00 98.44 141 SER A N 1
ATOM 1050 C CA . SER A 1 141 ? -0.284 4.827 4.397 1.00 98.44 141 SER A CA 1
ATOM 1051 C C . SER A 1 141 ? -1.608 4.230 3.899 1.00 98.44 141 SER A C 1
ATOM 1053 O O . SER A 1 141 ? -1.612 3.475 2.931 1.00 98.44 141 SER A O 1
ATOM 1055 N N . LEU A 1 142 ? -2.739 4.615 4.508 1.00 98.75 142 LEU A N 1
ATOM 1056 C CA . LEU A 1 142 ? -4.100 4.248 4.092 1.00 98.75 142 LEU A CA 1
ATOM 1057 C C . LEU A 1 142 ? -4.700 5.214 3.056 1.00 98.75 142 LEU A C 1
ATOM 1059 O O . LEU A 1 142 ? -5.846 5.033 2.643 1.00 98.75 142 LEU A O 1
ATOM 1063 N N . ASN A 1 143 ? -3.987 6.279 2.668 1.00 98.50 143 ASN A N 1
ATOM 1064 C CA . ASN A 1 143 ? -4.405 7.114 1.545 1.00 98.50 143 ASN A CA 1
ATOM 1065 C C . ASN A 1 143 ? -4.145 6.337 0.238 1.00 98.50 143 ASN A C 1
ATOM 1067 O O . ASN A 1 143 ? -2.982 6.035 -0.036 1.00 98.50 143 ASN A O 1
ATOM 1071 N N . PRO A 1 144 ? -5.178 6.043 -0.578 1.00 98.38 144 PRO A N 1
ATOM 1072 C CA . PRO A 1 144 ? -5.027 5.240 -1.790 1.00 98.38 144 PRO A CA 1
ATOM 1073 C C . PRO A 1 144 ? -3.941 5.753 -2.740 1.00 98.38 144 PRO A C 1
ATOM 1075 O O . PRO A 1 144 ? -3.143 4.964 -3.227 1.00 98.38 144 PRO A O 1
ATOM 1078 N N . TYR A 1 145 ? -3.865 7.068 -2.953 1.00 98.50 145 TYR A N 1
ATOM 1079 C CA . TYR A 1 145 ? -2.893 7.665 -3.869 1.00 98.50 145 TYR A CA 1
ATOM 1080 C C . TYR A 1 145 ? -1.468 7.535 -3.330 1.00 98.50 145 TYR A C 1
ATOM 1082 O O . TYR A 1 145 ? -0.607 6.993 -4.011 1.00 98.50 145 TYR A O 1
ATOM 1090 N N . LYS A 1 146 ? -1.241 7.914 -2.062 1.00 98.62 146 LYS A N 1
ATOM 1091 C CA . LYS A 1 146 ? 0.084 7.780 -1.431 1.00 98.62 146 LYS A CA 1
ATOM 1092 C C . LYS A 1 146 ? 0.548 6.319 -1.389 1.00 98.62 146 LYS A C 1
ATOM 1094 O O . LYS A 1 146 ? 1.727 6.041 -1.577 1.00 98.62 146 LYS A O 1
ATOM 1099 N N . ASN A 1 147 ? -0.368 5.385 -1.121 1.00 98.75 147 ASN A N 1
ATOM 1100 C CA . ASN A 1 147 ? -0.064 3.956 -1.086 1.00 98.75 147 ASN A CA 1
ATOM 1101 C C . ASN A 1 147 ? 0.343 3.427 -2.466 1.00 98.75 147 ASN A C 1
ATOM 1103 O O . ASN A 1 147 ? 1.342 2.716 -2.571 1.00 98.75 147 ASN A O 1
ATOM 1107 N N . LEU A 1 148 ? -0.377 3.821 -3.521 1.00 98.81 148 LEU A N 1
ATOM 1108 C CA . LEU A 1 148 ? -0.032 3.462 -4.895 1.00 98.81 148 LEU A CA 1
ATOM 1109 C C . LEU A 1 148 ? 1.294 4.076 -5.338 1.00 98.81 148 LEU A C 1
ATOM 1111 O O . LEU A 1 148 ? 2.092 3.364 -5.937 1.00 98.81 148 LEU A O 1
ATOM 1115 N N . ASP A 1 149 ? 1.568 5.336 -4.995 1.00 98.75 149 ASP A N 1
ATOM 1116 C CA . ASP A 1 149 ? 2.844 5.985 -5.315 1.00 98.75 149 ASP A CA 1
ATOM 1117 C C . ASP A 1 149 ? 4.026 5.221 -4.701 1.00 98.75 149 ASP A C 1
ATOM 1119 O O . ASP A 1 149 ? 5.005 4.922 -5.385 1.00 98.75 149 ASP A O 1
ATOM 1123 N N . VAL A 1 150 ? 3.925 4.849 -3.419 1.00 98.75 150 VAL A N 1
ATOM 1124 C CA . VAL A 1 150 ? 4.963 4.063 -2.733 1.00 98.75 150 VAL A CA 1
ATOM 1125 C C . VAL A 1 150 ? 5.094 2.662 -3.337 1.00 98.75 150 VAL A C 1
ATOM 1127 O O . VAL A 1 150 ? 6.209 2.200 -3.571 1.00 98.75 150 VAL A O 1
ATOM 1130 N N . THR A 1 151 ? 3.975 2.001 -3.639 1.00 98.69 151 THR A N 1
ATOM 1131 C CA . THR A 1 151 ? 3.962 0.675 -4.281 1.00 98.69 151 THR A CA 1
ATOM 1132 C C . THR A 1 151 ? 4.648 0.719 -5.649 1.00 98.69 151 THR A C 1
ATOM 1134 O O . THR A 1 151 ? 5.498 -0.116 -5.955 1.00 98.69 151 THR A O 1
ATOM 1137 N N . ALA A 1 152 ? 4.331 1.730 -6.461 1.00 98.75 152 ALA A N 1
ATOM 1138 C CA . ALA A 1 152 ? 4.903 1.919 -7.787 1.00 98.75 152 ALA A CA 1
ATOM 1139 C C . ALA A 1 152 ? 6.413 2.198 -7.728 1.00 98.75 152 ALA A C 1
ATOM 1141 O O . ALA A 1 152 ? 7.171 1.638 -8.518 1.00 98.75 152 ALA A O 1
ATOM 1142 N N . GLN A 1 153 ? 6.866 2.996 -6.755 1.00 98.62 153 GLN A N 1
ATOM 1143 C CA . GLN A 1 153 ? 8.293 3.231 -6.511 1.00 98.62 153 GLN A CA 1
ATOM 1144 C C . GLN A 1 153 ? 9.032 1.936 -6.155 1.00 98.62 153 GLN A C 1
ATOM 1146 O O . GLN A 1 153 ? 10.082 1.657 -6.729 1.00 98.62 153 GLN A O 1
ATOM 1151 N N . ILE A 1 154 ? 8.469 1.113 -5.263 1.00 98.25 154 ILE A N 1
ATOM 1152 C CA . ILE A 1 154 ? 9.063 -0.181 -4.895 1.00 98.25 154 ILE A CA 1
ATOM 1153 C C . ILE A 1 154 ? 9.157 -1.095 -6.127 1.00 98.25 154 ILE A C 1
ATOM 1155 O O . ILE A 1 154 ? 10.196 -1.708 -6.361 1.00 98.25 154 ILE A O 1
ATOM 1159 N N . LEU A 1 155 ? 8.114 -1.164 -6.960 1.00 98.19 155 LEU A N 1
ATOM 1160 C CA . LEU A 1 155 ? 8.144 -1.946 -8.203 1.00 98.19 155 LEU A CA 1
ATOM 1161 C C . LEU A 1 155 ? 9.191 -1.435 -9.201 1.00 98.19 155 LEU A C 1
ATOM 1163 O O . LEU A 1 155 ? 9.874 -2.243 -9.832 1.00 98.19 155 LEU A O 1
ATOM 1167 N N . ALA A 1 156 ? 9.349 -0.118 -9.335 1.00 98.31 156 ALA A N 1
ATOM 1168 C CA . ALA A 1 156 ? 10.380 0.476 -10.183 1.00 98.31 156 ALA A CA 1
ATOM 1169 C C . ALA A 1 156 ? 11.794 0.108 -9.698 1.00 98.31 156 ALA A C 1
ATOM 1171 O O . ALA A 1 156 ? 12.647 -0.272 -10.501 1.00 98.31 156 ALA A O 1
ATOM 1172 N N . GLU A 1 157 ? 12.029 0.131 -8.384 1.00 97.31 157 GLU A N 1
ATOM 1173 C CA . GLU A 1 157 ? 13.292 -0.311 -7.780 1.00 97.31 157 GLU A CA 1
ATOM 1174 C C . GLU A 1 157 ? 13.553 -1.799 -8.047 1.00 97.31 157 GLU A C 1
ATOM 1176 O O . GLU A 1 157 ? 14.646 -2.174 -8.469 1.00 97.31 157 GLU A O 1
ATOM 1181 N N . GLN A 1 158 ? 12.536 -2.652 -7.895 1.00 96.25 158 GLN A N 1
ATOM 1182 C CA . GLN A 1 158 ? 12.646 -4.076 -8.227 1.00 96.25 158 GLN A CA 1
ATOM 1183 C C . GLN A 1 158 ? 12.938 -4.298 -9.717 1.00 96.25 158 GLN A C 1
ATOM 1185 O O . GLN A 1 158 ? 13.731 -5.175 -10.067 1.00 96.25 158 GLN A O 1
ATOM 1190 N N . ARG A 1 159 ? 12.349 -3.490 -10.607 1.00 97.50 159 ARG A N 1
ATOM 1191 C CA . ARG A 1 159 ? 12.628 -3.544 -12.048 1.00 97.50 159 ARG A CA 1
ATOM 1192 C C . ARG A 1 159 ? 14.063 -3.156 -12.379 1.00 97.50 159 ARG A C 1
ATOM 1194 O O . ARG A 1 159 ? 14.634 -3.746 -13.303 1.00 97.50 159 ARG A O 1
ATOM 1201 N N . ALA A 1 160 ? 14.639 -2.208 -11.641 1.00 97.31 160 ALA A N 1
ATOM 1202 C CA . ALA A 1 160 ? 16.028 -1.786 -11.798 1.00 97.31 160 ALA A CA 1
ATOM 1203 C C . ALA A 1 160 ? 17.027 -2.906 -11.450 1.00 97.31 160 ALA A C 1
ATOM 1205 O O . ALA A 1 160 ? 18.113 -2.949 -12.022 1.00 97.31 160 ALA A O 1
ATOM 1206 N N . LEU A 1 161 ? 16.639 -3.870 -10.604 1.00 95.50 161 LEU A N 1
ATOM 1207 C CA . LEU A 1 161 ? 17.411 -5.097 -10.344 1.00 95.50 161 LEU A CA 1
ATOM 1208 C C . LEU A 1 161 ? 17.357 -6.111 -11.508 1.00 95.50 161 LEU A C 1
ATOM 1210 O O . LEU A 1 161 ? 18.002 -7.158 -11.453 1.00 95.50 161 LEU A O 1
ATOM 1214 N N . GLY A 1 162 ? 16.586 -5.825 -12.562 1.00 94.75 162 GLY A N 1
ATOM 1215 C CA . GLY A 1 162 ? 16.439 -6.664 -13.749 1.00 94.75 162 GLY A CA 1
ATOM 1216 C C . GLY A 1 162 ? 15.294 -7.679 -13.668 1.00 94.75 162 GLY A C 1
ATOM 1217 O O . GLY A 1 162 ? 14.693 -7.903 -12.616 1.00 94.75 162 GLY A O 1
ATOM 1218 N N . GLY A 1 163 ? 15.012 -8.320 -14.805 1.00 94.62 163 GLY A N 1
ATOM 1219 C CA . GLY A 1 163 ? 13.845 -9.184 -15.014 1.00 94.62 163 GLY A CA 1
ATOM 1220 C C . GLY A 1 163 ? 12.744 -8.496 -15.824 1.00 94.62 163 GLY A C 1
ATOM 1221 O O . GLY A 1 163 ? 12.722 -7.273 -15.959 1.00 94.62 163 GLY A O 1
ATOM 1222 N N . ASP A 1 164 ? 11.843 -9.288 -16.396 1.00 96.69 164 ASP A N 1
ATOM 1223 C CA . ASP A 1 164 ? 10.621 -8.771 -17.011 1.00 96.69 164 ASP A CA 1
ATOM 1224 C C . ASP A 1 164 ? 9.574 -8.401 -15.943 1.00 96.69 164 ASP A C 1
ATOM 1226 O O . ASP A 1 164 ? 9.746 -8.651 -14.748 1.00 96.69 164 ASP A O 1
ATOM 1230 N N . TRP A 1 165 ? 8.474 -7.775 -16.361 1.00 96.12 165 TRP A N 1
ATOM 1231 C CA . TRP A 1 165 ? 7.443 -7.316 -15.428 1.00 96.12 165 TRP A CA 1
ATOM 1232 C C . TRP A 1 165 ? 6.723 -8.449 -14.691 1.00 96.12 165 TRP A C 1
ATOM 1234 O O . TRP A 1 165 ? 6.307 -8.252 -13.552 1.00 96.12 165 TRP A O 1
ATOM 1244 N N . ILE A 1 166 ? 6.635 -9.637 -15.295 1.00 93.88 166 ILE A N 1
ATOM 1245 C CA . ILE A 1 166 ? 6.082 -10.833 -14.647 1.00 93.88 166 ILE A CA 1
ATOM 1246 C C . ILE A 1 166 ? 6.988 -11.246 -13.482 1.00 93.88 166 ILE A C 1
ATOM 1248 O O . ILE A 1 166 ? 6.520 -11.456 -12.363 1.00 93.88 166 ILE A O 1
ATOM 1252 N N . THR A 1 167 ? 8.299 -11.294 -13.720 1.00 94.94 167 THR A N 1
ATOM 1253 C CA . THR A 1 167 ? 9.300 -11.604 -12.696 1.00 94.94 167 THR A CA 1
ATOM 1254 C C . THR A 1 167 ? 9.293 -10.565 -11.579 1.00 94.94 167 THR A C 1
ATOM 1256 O O . THR A 1 167 ? 9.340 -10.931 -10.407 1.00 94.94 167 THR A O 1
ATOM 1259 N N . VAL A 1 168 ? 9.218 -9.276 -11.924 1.00 95.94 168 VAL A N 1
ATOM 1260 C CA . VAL A 1 168 ? 9.174 -8.173 -10.950 1.00 95.94 168 VAL A CA 1
ATOM 1261 C C . VAL A 1 168 ? 7.927 -8.256 -10.069 1.00 95.94 168 VAL A C 1
ATOM 1263 O O . VAL A 1 168 ? 8.054 -8.211 -8.847 1.00 95.94 168 VAL A O 1
ATOM 1266 N N . ALA A 1 169 ? 6.742 -8.453 -10.656 1.00 93.88 169 ALA A N 1
ATOM 1267 C CA . ALA A 1 169 ? 5.505 -8.636 -9.897 1.00 93.88 169 ALA A CA 1
ATOM 1268 C C . ALA A 1 169 ? 5.585 -9.863 -8.968 1.00 93.88 169 ALA A C 1
ATOM 1270 O O . ALA A 1 169 ? 5.215 -9.786 -7.801 1.00 93.88 169 ALA A O 1
ATOM 1271 N N . GLY A 1 170 ? 6.165 -10.972 -9.442 1.00 92.25 170 GLY A N 1
ATOM 1272 C CA . GLY A 1 170 ? 6.379 -12.175 -8.631 1.00 92.25 170 GLY A CA 1
ATOM 1273 C C . GLY A 1 170 ? 7.446 -12.046 -7.532 1.00 92.25 170 GLY A C 1
ATOM 1274 O O . GLY A 1 170 ? 7.512 -12.904 -6.647 1.00 92.25 170 GLY A O 1
ATOM 1275 N N . ARG A 1 171 ? 8.309 -11.021 -7.577 1.00 92.38 171 ARG A N 1
ATOM 1276 C CA . ARG A 1 171 ? 9.225 -10.674 -6.474 1.00 92.38 171 ARG A CA 1
ATOM 1277 C C . ARG A 1 171 ? 8.556 -9.785 -5.437 1.00 92.38 171 ARG A C 1
ATOM 1279 O O . ARG A 1 171 ? 8.878 -9.924 -4.269 1.00 92.38 171 ARG A O 1
ATOM 1286 N N . TYR A 1 172 ? 7.640 -8.909 -5.849 1.00 91.88 172 TYR A N 1
ATOM 1287 C CA . TYR A 1 172 ? 6.955 -7.990 -4.936 1.00 91.88 172 TYR A CA 1
ATOM 1288 C C . TYR A 1 172 ? 6.216 -8.726 -3.807 1.00 91.88 172 TYR A C 1
ATOM 1290 O O . TYR A 1 172 ? 6.235 -8.279 -2.668 1.00 91.88 172 TYR A O 1
ATOM 1298 N N . HIS A 1 173 ? 5.616 -9.874 -4.124 1.00 82.06 173 HIS A N 1
ATOM 1299 C CA . HIS A 1 173 ? 4.834 -10.679 -3.183 1.00 82.06 173 HIS A CA 1
ATOM 1300 C C . HIS A 1 173 ? 5.676 -11.541 -2.210 1.00 82.06 173 HIS A C 1
ATOM 1302 O O . HIS A 1 173 ? 5.108 -12.240 -1.373 1.00 82.06 173 HIS A O 1
ATOM 1308 N N . ARG A 1 174 ? 7.010 -11.591 -2.356 1.00 71.19 174 ARG A N 1
ATOM 1309 C CA . ARG A 1 174 ? 7.879 -12.558 -1.657 1.00 71.19 174 ARG A CA 1
ATOM 1310 C C . ARG A 1 174 ? 8.748 -11.961 -0.561 1.00 71.19 174 ARG A C 1
ATOM 1312 O O . ARG A 1 174 ? 9.168 -10.794 -0.689 1.00 71.19 174 ARG A O 1
#

Organism: NCBI:txid103985

pLDDT: mean 85.19, std 21.69, range [26.67, 98.88]

Foldseek 3Di:
DDDDDDDDDDDDDDDDDDDDDDDDDDDDPPPPPPPVPPPPPPDQPPVLLVVLLVVLVHDSVLLQVLLLVQAWDDDPNDTGRAFLWKQQQNDIDGDPDLVVSLVVQVVSCVPRNQQRMFGGSNRHRCVPQVVQLVDPRSSSCSPNNSVSNSNSNQLSVLCVVPDDSVVSSVVSVD

Sequence (174 aa):
MAWPELGWRVTGRCARGEWAMAASVTWAGLALLCFALTSHAAELPPPAYQLAAHAASIPSEVLYSVALQESGAKLRGQLVPWPWTLNVAGAGYRFATRADACTALLIALAQAGPKRVDVGLGQVNMGWNGHRFKSSNPCDSLNPYKNLDVTAQILAEQRALGGDWITVAGRYHR

InterPro domains:
  IPR023346 Lysozyme-like domain superfamily [SSF53955] (48-173)

Radius of gyration: 30.83 Å; chains: 1; bounding box: 38×90×72 Å